Protein AF-A0A164YQC4-F1 (afdb_monomer_lite)

Sequence (109 aa):
MSLSGVLRKLPSFNAIHCNINFLGRIARQQPYSMYQPFVKEPTYSIEKLDQLIESGEAKKREFVPVKAARSDHNVSVFHDELTSKFINMVMEKGHKEVATKLVETVKYH

InterPro domains:
  IPR023798 Small ribosomal subunit protein uS7 domain [PF00177] (56-105)
  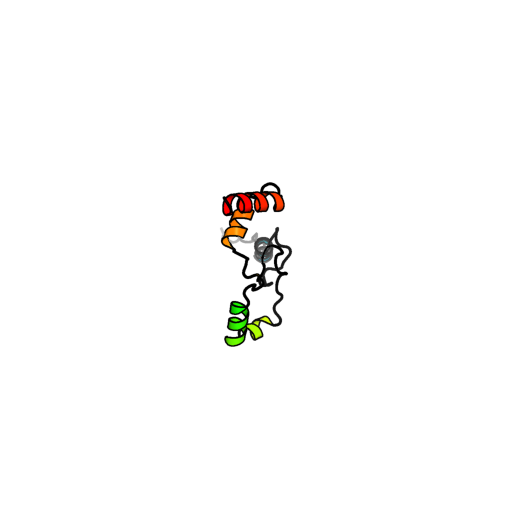IPR036823 Small ribosomal subunit protein uS7 domain superfamily [G3DSA:1.10.455.10] (58-108)
  IPR036823 Small ribosomal subunit protein uS7 domain superfamily [SSF47973] (56-104)

Organism: NCBI:txid35525

Foldseek 3Di:
DDPPPDPDPDDPPVVVVPPDVVVVVVVLDPPPDPDHPQAAEDDAEPVVVVVCVVVVVVVVCVPGHHDDDDPLDHHDPPDDPVLSVQLVVQDDPNPSVVSNVVSVVVVVD

Structure (mmCIF, N/CA/C/O backbone):
data_AF-A0A164YQC4-F1
#
_entry.id   AF-A0A164YQC4-F1
#
loop_
_atom_site.group_PDB
_atom_site.id
_atom_site.type_symbol
_atom_site.label_atom_id
_atom_site.label_alt_id
_atom_site.label_comp_id
_atom_site.label_asym_id
_atom_site.label_entity_id
_atom_site.label_seq_id
_atom_site.pdbx_PDB_ins_code
_atom_site.Cartn_x
_atom_site.Cartn_y
_atom_site.Cartn_z
_atom_site.occupancy
_atom_site.B_iso_or_equiv
_atom_site.auth_seq_id
_atom_site.auth_comp_id
_atom_site.auth_asym_id
_atom_site.auth_atom_id
_atom_site.pdbx_PDB_model_num
ATOM 1 N N . MET A 1 1 ? 30.438 -18.118 70.646 1.00 39.78 1 MET A N 1
ATOM 2 C CA . MET A 1 1 ? 30.608 -17.237 69.468 1.00 39.78 1 MET A CA 1
ATOM 3 C C . MET A 1 1 ? 29.299 -17.272 68.686 1.00 39.78 1 MET A C 1
ATOM 5 O O . MET A 1 1 ? 28.950 -18.329 68.184 1.00 39.78 1 MET A O 1
ATOM 9 N N . SER A 1 2 ? 28.513 -16.189 68.715 1.00 36.47 2 SER A N 1
ATOM 10 C CA . SER A 1 2 ? 27.141 -16.137 68.171 1.00 36.47 2 SER A CA 1
ATOM 11 C C . SER A 1 2 ? 27.131 -15.531 66.764 1.00 36.47 2 SER A C 1
ATOM 13 O O . SER A 1 2 ? 27.649 -14.435 66.561 1.00 36.47 2 SER A O 1
ATOM 15 N N . LEU A 1 3 ? 26.510 -16.238 65.816 1.00 45.03 3 LEU A N 1
ATOM 16 C CA . LEU A 1 3 ? 26.344 -15.919 64.385 1.00 45.03 3 LEU A CA 1
ATOM 17 C C . LEU A 1 3 ? 25.407 -14.721 64.098 1.00 45.03 3 LEU A C 1
ATOM 19 O O . LEU A 1 3 ? 24.813 -14.621 63.030 1.00 45.03 3 LEU A O 1
ATOM 23 N N . SER A 1 4 ? 25.260 -13.777 65.024 1.00 45.72 4 SER A N 1
ATOM 24 C CA . SER A 1 4 ? 24.293 -12.671 64.929 1.00 45.72 4 SER A CA 1
ATOM 25 C C . SER A 1 4 ? 24.814 -11.424 64.189 1.00 45.72 4 SER A C 1
ATOM 27 O O . SER A 1 4 ? 24.209 -10.357 64.273 1.00 45.72 4 SER A O 1
ATOM 29 N N . GLY A 1 5 ? 25.949 -11.526 63.486 1.00 49.81 5 GLY A N 1
ATOM 30 C CA . GLY A 1 5 ? 26.720 -10.365 63.022 1.00 49.81 5 GLY A CA 1
ATOM 31 C C . GLY A 1 5 ? 26.619 -9.963 61.545 1.00 49.81 5 GLY A C 1
ATOM 32 O O . GLY A 1 5 ? 27.107 -8.890 61.213 1.00 49.81 5 GLY A O 1
ATOM 33 N N . VAL A 1 6 ? 26.033 -10.761 60.642 1.00 51.03 6 VAL A N 1
ATOM 34 C CA . VAL A 1 6 ? 26.304 -10.575 59.190 1.00 51.03 6 VAL A CA 1
ATOM 35 C C . VAL A 1 6 ? 25.087 -10.174 58.338 1.00 51.03 6 VAL A C 1
ATOM 37 O O . VAL A 1 6 ? 25.248 -9.708 57.216 1.00 51.03 6 VAL A O 1
ATOM 40 N N . LEU A 1 7 ? 23.859 -10.220 58.861 1.00 44.25 7 LEU A N 1
ATOM 41 C CA . LEU A 1 7 ? 22.644 -9.967 58.063 1.00 44.25 7 LEU A CA 1
ATOM 42 C C . LEU A 1 7 ? 21.978 -8.607 58.338 1.00 44.25 7 LEU A C 1
ATOM 44 O O . LEU A 1 7 ? 20.773 -8.528 58.550 1.00 44.25 7 LEU A O 1
ATOM 48 N N . ARG A 1 8 ? 22.746 -7.509 58.331 1.00 46.06 8 ARG A N 1
ATOM 49 C CA . ARG A 1 8 ? 22.187 -6.135 58.370 1.00 46.06 8 ARG A CA 1
ATOM 50 C C . ARG A 1 8 ? 22.828 -5.172 57.365 1.00 46.06 8 ARG A C 1
ATOM 52 O O . ARG A 1 8 ? 23.095 -4.022 57.691 1.00 46.06 8 ARG A O 1
ATOM 59 N N . LYS A 1 9 ? 23.057 -5.626 56.129 1.00 49.09 9 LYS A N 1
ATOM 60 C CA . LYS A 1 9 ? 23.320 -4.743 54.973 1.00 49.09 9 LYS A CA 1
ATOM 61 C C . LYS A 1 9 ? 22.725 -5.297 53.676 1.00 49.09 9 LYS A C 1
ATOM 63 O O . LYS A 1 9 ? 23.417 -5.424 52.674 1.00 49.09 9 LYS A O 1
ATOM 68 N N . LEU A 1 10 ? 21.436 -5.619 53.681 1.00 41.00 10 LEU A N 1
ATOM 69 C CA . LEU A 1 10 ? 20.688 -5.691 52.428 1.00 41.00 10 LEU A CA 1
ATOM 70 C C . LEU A 1 10 ? 19.854 -4.413 52.338 1.00 41.00 10 LEU A C 1
ATOM 72 O O . LEU A 1 10 ? 19.006 -4.208 53.212 1.00 41.00 10 LEU A O 1
ATOM 76 N N . PRO A 1 11 ? 20.105 -3.517 51.361 1.00 48.06 11 PRO A N 1
ATOM 77 C CA . PRO A 1 11 ? 19.146 -2.468 51.074 1.00 48.06 11 PRO A CA 1
ATOM 78 C C . PRO A 1 11 ? 17.823 -3.158 50.745 1.00 48.06 11 PRO A C 1
ATOM 80 O O . PRO A 1 11 ? 17.780 -4.150 50.016 1.00 48.06 11 PRO A O 1
ATOM 83 N N . SER A 1 12 ? 16.765 -2.672 51.380 1.00 46.78 12 SER A N 1
ATOM 84 C CA . SER A 1 12 ? 15.400 -3.135 51.206 1.00 46.78 12 SER A CA 1
ATOM 85 C C . SER A 1 12 ? 15.088 -3.355 49.724 1.00 46.78 12 SER A C 1
ATOM 87 O O . SER A 1 12 ? 15.330 -2.497 48.875 1.00 46.78 12 SER A O 1
ATOM 89 N N . PHE A 1 13 ? 14.493 -4.509 49.429 1.00 43.12 13 PHE A N 1
ATOM 90 C CA . PHE A 1 13 ? 13.992 -4.942 48.120 1.00 43.12 13 PHE A CA 1
ATOM 91 C C . PHE A 1 13 ? 12.983 -3.971 47.451 1.00 43.12 13 PHE A C 1
ATOM 93 O O . PHE A 1 13 ? 12.442 -4.279 46.394 1.00 43.12 13 PHE A O 1
ATOM 100 N N . ASN A 1 14 ? 12.759 -2.775 48.005 1.00 48.19 14 ASN A N 1
ATOM 101 C CA . ASN A 1 14 ? 11.889 -1.733 47.460 1.00 48.19 14 ASN A CA 1
ATOM 102 C C . ASN A 1 14 ? 12.554 -0.857 46.385 1.00 48.19 14 ASN A C 1
ATOM 104 O O . ASN A 1 14 ? 11.851 -0.119 45.705 1.00 48.19 14 ASN A O 1
ATOM 108 N N . ALA A 1 15 ? 13.873 -0.943 46.176 1.00 41.47 15 ALA A N 1
ATOM 109 C CA . ALA A 1 15 ? 14.543 -0.216 45.087 1.00 41.47 15 ALA A CA 1
ATOM 110 C C . ALA A 1 15 ? 14.520 -0.961 43.735 1.00 41.47 15 ALA A C 1
ATOM 112 O O . ALA A 1 15 ? 14.815 -0.371 42.698 1.00 41.47 15 ALA A O 1
ATOM 113 N N . ILE A 1 16 ? 14.144 -2.246 43.715 1.00 45.50 16 ILE A N 1
ATOM 114 C CA . ILE A 1 16 ? 14.100 -3.054 42.481 1.00 45.50 16 ILE A CA 1
ATOM 115 C C . ILE A 1 16 ? 12.742 -2.918 41.763 1.00 45.50 16 ILE A C 1
ATOM 117 O O . ILE A 1 16 ? 12.615 -3.243 40.583 1.00 45.50 16 ILE A O 1
ATOM 121 N N . HIS A 1 17 ? 11.736 -2.313 42.403 1.00 39.25 17 HIS A N 1
ATOM 122 C CA . HIS A 1 17 ? 10.425 -2.084 41.783 1.00 39.25 17 HIS A CA 1
ATOM 123 C C . HIS A 1 17 ? 10.378 -0.912 40.786 1.00 39.25 17 HIS A C 1
ATOM 125 O O . HIS A 1 17 ? 9.330 -0.634 40.203 1.00 39.25 17 HIS A O 1
ATOM 131 N N . CYS A 1 18 ? 11.515 -0.259 40.538 1.00 44.00 18 CYS A N 1
ATOM 132 C CA . CYS A 1 18 ? 11.627 0.876 39.626 1.00 44.00 18 CYS A CA 1
ATOM 133 C C . CYS A 1 18 ? 12.379 0.535 38.330 1.00 44.00 18 CYS A C 1
ATOM 135 O O . CYS A 1 18 ? 13.011 1.423 37.776 1.00 44.00 18 CYS A O 1
ATOM 137 N N . ASN A 1 19 ? 12.410 -0.715 37.842 1.00 47.47 19 ASN A N 1
ATOM 138 C 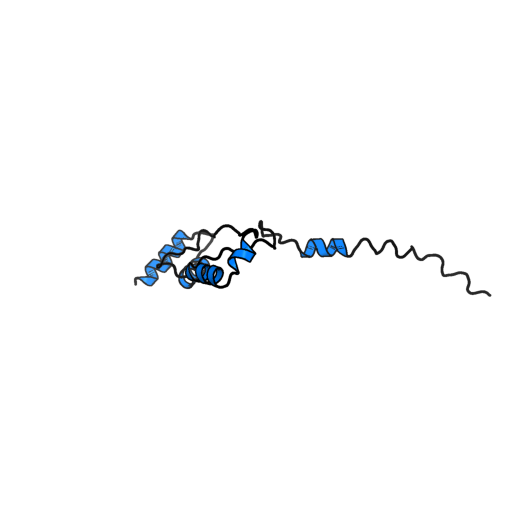CA . ASN A 1 19 ? 13.196 -0.986 36.623 1.00 47.47 19 ASN A CA 1
ATOM 139 C C . ASN A 1 19 ? 12.742 -2.153 35.732 1.00 47.47 19 ASN A C 1
ATOM 141 O O . ASN A 1 19 ? 13.555 -2.789 35.073 1.00 47.47 19 ASN A O 1
ATOM 145 N N . ILE A 1 20 ? 11.441 -2.442 35.679 1.00 47.84 20 ILE A N 1
ATOM 146 C CA . ILE A 1 20 ? 10.907 -3.415 34.701 1.00 47.84 20 ILE A CA 1
ATOM 147 C C . ILE A 1 20 ? 9.928 -2.732 33.730 1.00 47.84 20 ILE A C 1
ATOM 149 O O . ILE A 1 20 ? 9.904 -3.034 32.538 1.00 47.84 20 ILE A O 1
ATOM 153 N N . ASN A 1 21 ? 9.218 -1.693 34.183 1.00 48.94 21 ASN A N 1
ATOM 154 C CA . ASN A 1 21 ? 8.268 -0.947 33.348 1.00 48.94 21 ASN A CA 1
ATOM 155 C C . ASN A 1 21 ? 8.922 0.100 32.419 1.00 48.94 21 ASN A C 1
ATOM 157 O O . ASN A 1 21 ? 8.277 0.566 31.480 1.00 48.94 21 ASN A O 1
ATOM 161 N N . PHE A 1 22 ? 10.186 0.479 32.652 1.00 47.31 22 PHE A N 1
ATOM 162 C CA . PHE A 1 22 ? 10.896 1.468 31.825 1.00 47.31 22 PHE A CA 1
ATOM 163 C C . PHE A 1 22 ? 11.506 0.839 30.562 1.00 47.31 22 PHE A C 1
ATOM 165 O O . PHE A 1 22 ? 11.330 1.364 29.464 1.00 47.31 22 PHE A O 1
ATOM 172 N N . LEU A 1 23 ? 12.118 -0.344 30.679 1.00 48.81 23 LEU A N 1
ATOM 173 C CA . LEU A 1 23 ? 12.667 -1.085 29.533 1.00 48.81 23 LEU A CA 1
ATOM 174 C C . LEU A 1 23 ? 11.562 -1.597 28.589 1.00 48.81 23 LEU A C 1
ATOM 176 O O . LEU A 1 23 ? 11.712 -1.548 27.369 1.00 48.81 23 LEU A O 1
ATOM 180 N N . GLY A 1 24 ? 10.396 -1.973 29.130 1.00 52.28 24 GLY A N 1
ATOM 181 C CA . GLY A 1 24 ? 9.222 -2.343 28.330 1.00 52.28 24 GLY A CA 1
ATOM 182 C C . GLY A 1 24 ? 8.598 -1.188 27.529 1.00 52.28 24 GLY A C 1
ATOM 183 O O . GLY A 1 24 ? 7.871 -1.441 26.568 1.00 52.28 24 GLY A O 1
ATOM 184 N N . ARG A 1 25 ? 8.884 0.078 27.882 1.00 47.91 25 ARG A N 1
ATOM 185 C CA . ARG A 1 25 ? 8.439 1.265 27.123 1.00 47.91 25 ARG A CA 1
ATOM 186 C C . ARG A 1 25 ? 9.281 1.521 25.876 1.00 47.91 25 ARG A C 1
ATOM 188 O O . ARG A 1 25 ? 8.734 2.032 24.906 1.00 47.91 25 ARG A O 1
ATOM 195 N N . ILE A 1 26 ? 10.563 1.154 25.884 1.00 50.28 26 ILE A N 1
ATOM 196 C CA . ILE A 1 26 ? 11.473 1.334 24.740 1.00 50.28 26 ILE A CA 1
ATOM 197 C C . ILE A 1 26 ? 11.154 0.306 23.643 1.00 50.28 26 ILE A C 1
ATOM 199 O O . ILE A 1 26 ? 11.091 0.654 22.469 1.00 50.28 26 ILE A O 1
ATOM 203 N N . ALA A 1 27 ? 10.820 -0.932 24.024 1.00 52.88 27 ALA A N 1
ATOM 204 C CA . ALA A 1 27 ? 10.478 -2.009 23.089 1.00 52.88 27 ALA A CA 1
ATOM 205 C C . ALA A 1 27 ? 9.157 -1.805 22.311 1.00 52.88 27 ALA A C 1
ATOM 207 O O . ALA A 1 27 ? 8.909 -2.503 21.333 1.00 52.88 27 ALA A O 1
ATOM 208 N N . ARG A 1 28 ? 8.295 -0.865 22.729 1.00 54.06 28 ARG A N 1
ATOM 209 C CA . ARG A 1 28 ? 7.023 -0.544 22.045 1.00 54.06 28 ARG A CA 1
ATOM 210 C C . ARG A 1 28 ? 7.100 0.681 21.138 1.00 54.06 28 ARG A C 1
ATOM 212 O O . ARG A 1 28 ? 6.077 1.084 20.587 1.00 54.06 28 ARG A O 1
ATOM 219 N N . GLN A 1 29 ? 8.263 1.312 21.013 1.00 61.69 29 GLN A N 1
ATOM 220 C CA . GLN A 1 29 ? 8.401 2.460 20.128 1.00 61.69 29 GLN A CA 1
ATOM 221 C C . GLN A 1 29 ? 8.638 1.956 18.709 1.00 61.69 29 GLN A C 1
ATOM 223 O O . GLN A 1 29 ? 9.534 1.151 18.483 1.00 61.69 29 GLN A O 1
ATOM 228 N N . GLN A 1 30 ? 7.812 2.394 17.759 1.00 66.19 30 GLN A N 1
ATOM 229 C CA . GLN A 1 30 ? 8.086 2.219 16.337 1.00 66.19 30 GLN A CA 1
ATOM 230 C C . GLN A 1 30 ? 8.892 3.437 15.876 1.00 66.19 30 GLN A C 1
ATOM 232 O O . GLN A 1 30 ? 8.280 4.449 15.542 1.00 66.19 30 GLN A O 1
ATOM 237 N N . PRO A 1 31 ? 10.239 3.393 15.879 1.00 70.44 31 PRO A N 1
ATOM 238 C CA . PRO A 1 31 ? 11.056 4.590 15.663 1.00 70.44 31 PRO A CA 1
ATOM 239 C C . PRO A 1 31 ? 10.849 5.219 14.278 1.00 70.44 31 PRO A C 1
ATOM 241 O O . PRO A 1 31 ? 11.128 6.397 14.094 1.00 70.44 31 PRO A O 1
ATOM 244 N N . TYR A 1 32 ? 10.342 4.443 13.317 1.00 84.06 32 TYR A N 1
ATOM 245 C CA . TYR A 1 32 ? 10.175 4.857 11.924 1.00 84.06 32 TYR A CA 1
ATOM 246 C C . TYR A 1 32 ? 8.713 5.055 11.499 1.00 84.06 32 TYR A C 1
ATOM 248 O O . TYR A 1 32 ? 8.466 5.443 10.360 1.00 84.06 32 TYR A O 1
ATOM 256 N N . SER A 1 33 ? 7.734 4.782 12.373 1.00 85.12 33 SER A N 1
ATOM 257 C CA . SER A 1 33 ? 6.310 4.948 12.051 1.00 85.12 33 SER A CA 1
ATOM 258 C C . SER A 1 33 ? 5.735 6.153 12.781 1.00 85.12 33 SER A C 1
ATOM 260 O O . SER A 1 33 ? 5.726 6.197 14.008 1.00 85.12 33 SER A O 1
ATOM 262 N N . MET A 1 34 ? 5.174 7.095 12.021 1.00 89.31 34 MET A N 1
ATOM 263 C CA . MET A 1 34 ? 4.404 8.219 12.568 1.00 89.31 34 MET A CA 1
ATOM 264 C C . MET A 1 34 ? 3.067 7.761 13.178 1.00 89.31 34 MET A C 1
ATOM 266 O O . MET A 1 34 ? 2.548 8.374 14.109 1.00 89.31 34 MET A O 1
ATOM 270 N N . TYR A 1 35 ? 2.489 6.677 12.655 1.00 90.88 35 TYR A N 1
ATOM 271 C CA . TYR A 1 35 ? 1.209 6.152 13.126 1.00 90.88 35 TYR A CA 1
ATOM 272 C C . TYR A 1 35 ? 1.376 5.281 14.370 1.00 90.88 35 TYR A C 1
ATOM 274 O O . TYR A 1 35 ? 2.315 4.487 14.470 1.00 90.88 35 TYR A O 1
ATOM 282 N N . GLN A 1 36 ? 0.412 5.389 15.287 1.00 89.25 36 GLN A N 1
ATOM 283 C CA . GLN A 1 36 ? 0.376 4.599 16.516 1.00 89.25 36 GLN A CA 1
ATOM 284 C C . GLN A 1 36 ? 0.019 3.126 16.220 1.00 89.25 36 GLN A C 1
ATOM 286 O O . GLN A 1 36 ? -0.714 2.859 15.266 1.00 89.25 36 GLN A O 1
ATOM 291 N N . PRO A 1 37 ? 0.465 2.152 17.040 1.00 86.44 37 PRO A N 1
ATOM 292 C CA . PRO A 1 37 ? 0.307 0.723 16.733 1.00 86.44 37 PRO A CA 1
ATOM 293 C C . PRO A 1 37 ? -1.138 0.217 16.622 1.00 86.44 37 PRO A C 1
ATOM 295 O O . PRO A 1 37 ? -1.379 -0.819 16.009 1.00 86.44 37 PRO A O 1
ATOM 298 N N . PHE A 1 38 ? -2.104 0.911 17.231 1.00 89.00 38 PHE A N 1
ATOM 299 C CA . PHE A 1 38 ? -3.518 0.528 17.173 1.00 89.00 38 PHE A CA 1
ATOM 300 C C . PHE A 1 38 ? -4.248 1.063 15.931 1.00 89.00 38 PHE A C 1
ATOM 302 O O . PHE A 1 38 ? -5.374 0.637 15.672 1.00 89.00 38 PHE A O 1
ATOM 309 N N . VAL A 1 39 ? -3.627 1.973 15.168 1.00 93.06 39 VAL A N 1
ATOM 310 C CA . VAL A 1 39 ? -4.197 2.515 13.928 1.00 93.06 39 VAL A CA 1
ATOM 311 C C . VAL A 1 39 ? -4.168 1.425 12.858 1.00 93.06 39 VAL A C 1
ATOM 313 O O . VAL A 1 39 ? -3.121 0.831 12.592 1.00 93.06 39 VAL A O 1
ATOM 316 N N . LYS A 1 40 ? -5.320 1.146 12.249 1.00 92.38 40 LYS A N 1
ATOM 317 C CA . LYS A 1 40 ? -5.470 0.069 11.263 1.00 92.38 40 LYS A CA 1
ATOM 318 C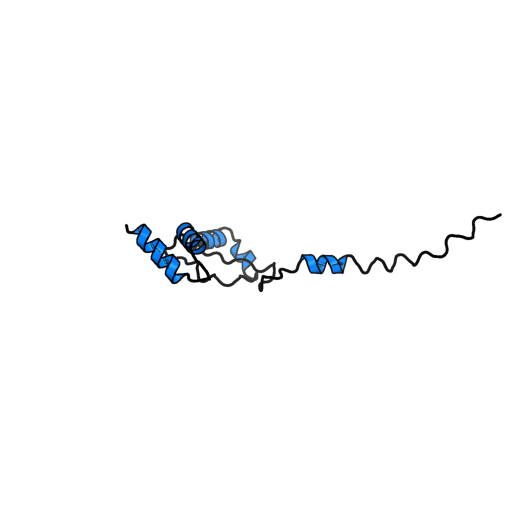 C . LYS A 1 40 ? -5.069 0.520 9.862 1.00 92.38 40 LYS A C 1
ATOM 320 O O . LYS A 1 40 ? -5.184 1.693 9.521 1.00 92.38 40 LYS A O 1
ATOM 325 N N . GLU A 1 41 ? -4.604 -0.423 9.051 1.00 92.56 41 GLU A N 1
ATOM 326 C CA . GLU A 1 41 ? -4.373 -0.187 7.624 1.00 92.56 41 GLU A CA 1
ATOM 327 C C . GLU A 1 41 ? -5.711 -0.011 6.884 1.00 92.56 41 GLU A C 1
ATOM 329 O O . GLU A 1 41 ? -6.700 -0.661 7.247 1.00 92.56 41 GLU A O 1
ATOM 334 N N . PRO A 1 42 ? -5.762 0.841 5.849 1.00 93.00 42 PRO A N 1
ATOM 335 C CA . PRO A 1 42 ? -6.938 0.980 5.004 1.00 93.00 42 PRO A CA 1
ATOM 336 C C . PRO A 1 42 ? -7.170 -0.285 4.166 1.00 93.00 42 PRO A C 1
ATOM 338 O O . PRO A 1 42 ? -6.237 -0.981 3.767 1.00 93.00 42 PRO A O 1
ATOM 341 N N . THR A 1 43 ? -8.440 -0.578 3.884 1.00 92.19 43 THR A N 1
ATOM 342 C CA . THR A 1 43 ? -8.845 -1.647 2.959 1.00 92.19 43 THR A CA 1
ATOM 343 C C . THR A 1 43 ? -9.138 -1.023 1.599 1.00 92.19 43 THR A C 1
ATOM 345 O O . THR A 1 43 ? -10.008 -0.166 1.502 1.00 92.19 43 THR A O 1
ATOM 348 N N . TYR A 1 44 ? -8.392 -1.425 0.566 1.00 90.62 44 TYR A N 1
ATOM 349 C CA . TYR A 1 44 ? -8.455 -0.799 -0.763 1.00 90.62 44 TYR A CA 1
ATOM 350 C C . TYR A 1 44 ? -9.492 -1.433 -1.700 1.00 90.62 44 TYR A C 1
ATOM 352 O O . TYR A 1 44 ? -10.070 -0.748 -2.535 1.00 90.62 44 TYR A O 1
ATOM 360 N N . SER A 1 45 ? -9.723 -2.742 -1.585 1.00 90.69 45 SER A N 1
ATOM 361 C CA . SER A 1 45 ? -10.657 -3.467 -2.456 1.00 90.69 45 SER A CA 1
ATOM 362 C C . SER A 1 45 ? -12.103 -3.208 -2.033 1.00 90.69 45 SER A C 1
ATOM 364 O O . SER A 1 45 ? -12.434 -3.375 -0.858 1.00 90.69 45 SER A O 1
ATOM 366 N N . ILE A 1 46 ? -12.951 -2.849 -3.002 1.00 91.94 46 ILE A N 1
ATOM 367 C CA . ILE A 1 46 ? -14.392 -2.629 -2.796 1.00 91.94 46 ILE A CA 1
ATOM 368 C C . ILE A 1 46 ? -15.056 -3.922 -2.320 1.00 91.94 46 ILE A C 1
ATOM 370 O O . ILE A 1 46 ? -15.733 -3.918 -1.301 1.00 91.94 46 ILE A O 1
ATOM 374 N N . GLU A 1 47 ? -14.752 -5.049 -2.964 1.00 92.62 47 GLU A N 1
ATOM 375 C CA . GLU A 1 47 ? -15.299 -6.363 -2.602 1.00 92.62 47 GLU A CA 1
ATOM 376 C C . GLU A 1 47 ? -15.008 -6.724 -1.139 1.00 92.62 47 GLU A C 1
ATOM 378 O O . GLU A 1 47 ? -15.862 -7.242 -0.423 1.00 92.62 47 GLU A O 1
ATOM 383 N N . LYS A 1 48 ? -13.797 -6.409 -0.660 1.00 91.75 48 LYS A N 1
ATOM 384 C CA . LYS A 1 48 ? -13.430 -6.633 0.744 1.00 91.75 48 LYS A CA 1
ATOM 385 C C . LYS A 1 48 ? -14.201 -5.712 1.687 1.00 91.75 48 LYS A C 1
ATOM 387 O O . LYS A 1 48 ? -14.487 -6.117 2.809 1.00 91.75 48 LYS A O 1
ATOM 392 N N . LEU A 1 49 ? -14.519 -4.484 1.276 1.00 92.12 49 LEU A N 1
ATOM 393 C CA . LEU A 1 49 ? -15.355 -3.583 2.072 1.00 92.12 49 LEU A CA 1
ATOM 394 C C . LEU A 1 49 ? -16.789 -4.112 2.175 1.00 92.12 49 LEU A C 1
ATOM 396 O O . LEU A 1 49 ? -17.334 -4.127 3.277 1.00 92.12 49 LEU A O 1
ATOM 400 N N . ASP A 1 50 ? -17.348 -4.628 1.083 1.00 94.50 50 ASP A N 1
ATOM 401 C CA . ASP A 1 50 ? -18.687 -5.226 1.075 1.00 94.50 50 ASP A CA 1
ATOM 402 C C . ASP A 1 50 ? -18.745 -6.457 1.995 1.00 94.50 50 ASP A C 1
ATOM 404 O O . ASP A 1 50 ? -19.598 -6.536 2.879 1.00 94.50 50 ASP A O 1
ATOM 408 N N . GLN A 1 51 ? -17.747 -7.343 1.921 1.00 94.75 51 GLN A N 1
ATOM 409 C CA . GLN A 1 51 ? -17.610 -8.489 2.836 1.00 94.75 51 GLN A CA 1
ATOM 410 C C . GLN A 1 51 ? -17.505 -8.066 4.312 1.00 94.75 51 GLN A C 1
ATOM 412 O O . GLN A 1 51 ? -18.011 -8.743 5.214 1.00 94.75 51 GLN A O 1
ATOM 417 N N . LEU A 1 52 ? -16.846 -6.940 4.599 1.00 91.44 52 LEU A N 1
ATOM 418 C CA . LEU A 1 52 ? -16.746 -6.395 5.958 1.00 91.44 52 LEU A CA 1
ATOM 419 C C . LEU A 1 52 ? -18.077 -5.824 6.461 1.00 91.44 52 LEU A C 1
ATOM 421 O O . LEU A 1 52 ? -18.344 -5.863 7.667 1.00 91.44 52 LEU A O 1
ATOM 425 N N . ILE A 1 53 ? -18.902 -5.296 5.559 1.00 92.94 53 ILE A N 1
ATOM 426 C CA . ILE A 1 53 ? -20.250 -4.821 5.874 1.00 92.94 53 ILE A CA 1
ATOM 427 C C . ILE A 1 53 ? -21.164 -6.020 6.147 1.00 92.94 53 ILE A C 1
ATOM 429 O O . ILE A 1 53 ? -21.814 -6.054 7.194 1.00 92.94 53 ILE A O 1
ATOM 433 N N . GLU A 1 54 ? -21.151 -7.026 5.271 1.00 94.38 54 GLU A N 1
ATOM 434 C CA . GLU A 1 54 ? -21.962 -8.245 5.388 1.00 94.38 54 GLU A CA 1
ATOM 435 C C . GLU A 1 54 ? -21.632 -9.051 6.650 1.00 94.38 54 GLU A C 1
ATOM 437 O O . GLU A 1 54 ? -22.529 -9.480 7.375 1.00 94.38 54 GLU A O 1
ATOM 442 N N . SER A 1 55 ? -20.345 -9.201 6.973 1.00 93.31 55 SER A N 1
ATOM 443 C CA . SER A 1 55 ? -19.896 -9.883 8.197 1.00 93.31 55 SER A CA 1
ATOM 444 C C . SER A 1 55 ? -20.212 -9.115 9.490 1.00 93.31 55 SER A C 1
ATOM 446 O O . SER A 1 55 ? -20.042 -9.647 10.590 1.00 93.31 55 SER A O 1
ATOM 448 N N . GLY A 1 56 ? -20.643 -7.850 9.397 1.00 90.56 56 GLY A N 1
ATOM 449 C CA . GLY A 1 56 ? -20.871 -6.975 10.548 1.00 90.56 56 GLY A CA 1
ATOM 450 C C . GLY A 1 56 ? -19.586 -6.505 11.243 1.00 90.56 56 GLY A C 1
ATOM 451 O O . GLY A 1 56 ? -19.656 -5.834 12.277 1.00 90.56 56 GLY A O 1
ATOM 452 N N . GLU A 1 57 ? -18.405 -6.812 10.694 1.00 87.62 57 GLU A N 1
ATOM 453 C CA . GLU A 1 57 ? -17.120 -6.332 11.210 1.00 87.62 57 GLU A CA 1
ATOM 454 C C . GLU A 1 57 ? -16.937 -4.824 11.031 1.00 87.62 57 GLU A C 1
ATOM 456 O O . GLU A 1 57 ? -16.245 -4.197 11.837 1.00 87.62 57 GLU A O 1
ATOM 461 N N . ALA A 1 58 ? -17.593 -4.229 10.031 1.00 86.94 58 ALA A N 1
ATOM 462 C CA . ALA A 1 58 ? -17.581 -2.787 9.799 1.00 86.94 58 ALA A CA 1
ATOM 463 C C . ALA A 1 58 ? -18.002 -1.996 11.052 1.00 86.94 58 ALA A C 1
ATOM 465 O O . ALA A 1 58 ? -17.316 -1.052 11.444 1.00 86.94 58 ALA A O 1
ATOM 466 N N . LYS A 1 59 ? -19.042 -2.453 11.767 1.00 87.75 59 LYS A N 1
ATOM 467 C CA . LYS A 1 59 ? -19.524 -1.820 13.011 1.00 87.75 59 LYS A CA 1
ATOM 468 C C . LYS A 1 59 ? -18.484 -1.847 14.134 1.00 87.75 59 LYS A C 1
ATOM 470 O O . LYS A 1 59 ? -18.430 -0.947 14.961 1.00 87.75 59 LYS A O 1
ATOM 475 N N . LYS A 1 60 ? -17.614 -2.863 14.159 1.00 87.25 60 LYS A N 1
ATOM 476 C CA . LYS A 1 60 ? -16.527 -2.963 15.150 1.00 87.25 60 LYS A CA 1
ATOM 477 C C . LYS A 1 60 ? -15.387 -1.982 14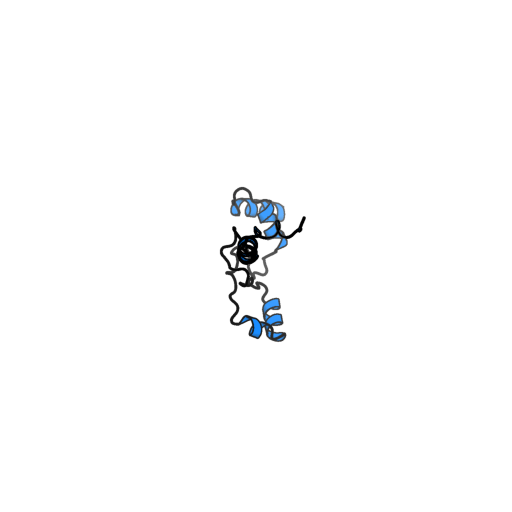.862 1.00 87.25 60 LYS A C 1
ATOM 479 O O . LYS A 1 60 ? -14.596 -1.699 15.758 1.00 87.25 60 LYS A O 1
ATOM 484 N N . ARG A 1 61 ? -15.267 -1.499 13.619 1.00 84.69 61 ARG A N 1
ATOM 485 C CA . ARG A 1 61 ? -14.187 -0.607 13.168 1.00 84.69 61 ARG A CA 1
ATOM 486 C C . ARG A 1 61 ? -14.595 0.862 13.079 1.00 84.69 61 ARG A C 1
ATOM 488 O O . ARG A 1 61 ? -13.726 1.684 12.827 1.00 84.69 61 ARG A O 1
ATOM 495 N N . GLU A 1 62 ? -15.857 1.194 13.339 1.00 86.94 62 GLU A N 1
ATOM 496 C CA . GLU A 1 62 ? -16.412 2.547 13.187 1.00 86.94 62 GLU A CA 1
ATOM 497 C C . GLU A 1 62 ? -15.619 3.625 13.946 1.00 86.94 62 GLU A C 1
ATOM 499 O O . GLU A 1 62 ? -15.333 4.687 13.401 1.00 86.94 62 GLU A O 1
ATOM 504 N N . PHE A 1 63 ? -15.184 3.325 15.173 1.00 89.31 63 PHE A N 1
ATOM 505 C CA . PHE A 1 63 ? -14.424 4.259 16.017 1.00 89.31 63 PHE A CA 1
ATOM 506 C C . PHE A 1 63 ? -12.915 3.986 16.040 1.00 89.31 63 PHE A C 1
ATOM 508 O O . PHE A 1 63 ? -12.178 4.607 16.808 1.00 89.31 63 PHE A O 1
ATOM 515 N N . VAL A 1 64 ? -12.434 3.033 15.235 1.00 91.81 64 VAL A N 1
ATOM 516 C CA . VAL A 1 64 ? -11.010 2.696 15.179 1.00 91.81 64 VAL A CA 1
ATOM 517 C C . VAL A 1 64 ? -10.342 3.575 14.122 1.00 91.81 64 VAL A C 1
ATOM 519 O O . VAL A 1 64 ? -10.763 3.548 12.967 1.00 91.81 64 VAL A O 1
ATOM 522 N N . PRO A 1 65 ? -9.282 4.332 14.458 1.00 93.12 65 PRO A N 1
ATOM 523 C CA . PRO A 1 65 ? -8.605 5.164 13.477 1.00 93.12 65 PRO A CA 1
ATOM 524 C C . PRO A 1 65 ? -7.931 4.306 12.403 1.00 93.12 65 PRO A C 1
ATOM 526 O O . PRO A 1 65 ? -7.311 3.275 12.692 1.00 93.12 65 PRO A O 1
ATOM 529 N N . VAL A 1 66 ? -8.020 4.776 11.162 1.00 93.31 66 VAL A N 1
ATOM 530 C CA . VAL A 1 66 ? -7.459 4.129 9.974 1.00 93.31 66 VAL A CA 1
ATOM 531 C C . VAL A 1 66 ? -6.384 5.036 9.378 1.00 93.31 66 VAL A C 1
ATOM 533 O O . VAL A 1 66 ? -6.528 6.259 9.376 1.00 93.31 66 VAL A O 1
ATOM 536 N N . LYS A 1 67 ? -5.279 4.453 8.905 1.00 93.88 67 LYS A N 1
ATOM 537 C CA . LYS A 1 67 ? -4.212 5.200 8.227 1.00 93.88 67 LYS A CA 1
ATOM 538 C C . LYS A 1 67 ? -4.716 5.756 6.896 1.00 93.88 67 LYS A C 1
ATOM 540 O O . LYS A 1 67 ? -5.610 5.189 6.271 1.00 93.88 67 LYS A O 1
ATOM 545 N N . ALA A 1 68 ? -4.097 6.841 6.437 1.00 93.00 68 ALA A N 1
ATOM 546 C CA . ALA A 1 68 ? -4.362 7.357 5.101 1.00 93.00 68 ALA A CA 1
ATOM 547 C C . ALA A 1 68 ? -4.013 6.311 4.027 1.00 93.00 68 ALA A C 1
ATOM 549 O O . ALA A 1 68 ? -3.027 5.580 4.157 1.00 93.00 68 ALA A O 1
ATOM 550 N N . ALA A 1 69 ? -4.815 6.268 2.962 1.00 93.50 69 ALA A N 1
ATOM 551 C CA . ALA A 1 69 ? -4.527 5.460 1.784 1.00 93.50 69 ALA A CA 1
ATOM 552 C C . ALA A 1 69 ? -3.180 5.871 1.177 1.00 93.50 69 ALA A C 1
ATOM 554 O O . ALA A 1 69 ? -2.869 7.061 1.069 1.00 93.50 69 ALA A O 1
ATOM 555 N N . ARG A 1 70 ? -2.371 4.884 0.784 1.00 92.38 70 ARG A N 1
ATOM 556 C CA . ARG A 1 70 ? -1.114 5.164 0.087 1.00 92.38 70 ARG A CA 1
ATOM 557 C C . ARG A 1 70 ? -1.395 5.668 -1.327 1.00 92.38 70 ARG A C 1
ATOM 559 O O . ARG A 1 70 ? -2.345 5.233 -1.966 1.00 92.38 70 ARG A O 1
ATOM 566 N N . SER A 1 71 ? -0.531 6.543 -1.831 1.00 91.75 71 SER A N 1
ATOM 567 C CA . SER A 1 71 ? -0.670 7.141 -3.165 1.00 91.75 71 SER A CA 1
ATOM 568 C C . SER A 1 71 ? -0.413 6.167 -4.318 1.00 91.75 71 SER A C 1
ATOM 570 O O . SER A 1 71 ? -0.794 6.445 -5.451 1.00 91.75 71 SER A O 1
ATOM 572 N N . ASP A 1 72 ? 0.258 5.045 -4.059 1.00 89.31 72 ASP A N 1
ATOM 573 C CA . ASP A 1 72 ? 0.567 4.014 -5.048 1.00 89.31 72 ASP A CA 1
ATOM 574 C C . ASP A 1 72 ? -0.510 2.931 -5.175 1.00 89.31 72 ASP A C 1
ATOM 576 O O . ASP A 1 72 ? -0.512 2.221 -6.178 1.00 89.31 72 ASP A O 1
ATOM 580 N N . HIS A 1 73 ? -1.425 2.833 -4.208 1.00 90.06 73 HIS A N 1
ATOM 581 C CA . HIS A 1 73 ? -2.551 1.907 -4.249 1.00 90.06 73 HIS A CA 1
ATOM 582 C C . HIS A 1 73 ? -3.813 2.603 -4.748 1.00 90.06 73 HIS A C 1
ATOM 584 O O . HIS A 1 73 ? -4.219 3.647 -4.239 1.00 90.06 73 HIS A O 1
ATOM 590 N N . ASN A 1 74 ? -4.467 1.995 -5.729 1.00 89.81 74 ASN A N 1
ATOM 591 C CA . ASN A 1 74 ? -5.702 2.491 -6.316 1.00 89.81 74 ASN A CA 1
ATOM 592 C C . ASN A 1 74 ? -6.655 1.332 -6.639 1.00 89.81 74 ASN A C 1
ATOM 594 O O . ASN A 1 74 ? -6.278 0.167 -6.684 1.00 89.81 74 ASN A O 1
ATOM 598 N N . VAL A 1 75 ? -7.925 1.681 -6.835 1.00 92.19 75 VAL A N 1
ATOM 599 C CA . VAL A 1 75 ? -9.038 0.737 -7.058 1.00 92.19 75 VAL A CA 1
ATOM 600 C C . VAL A 1 75 ? -9.366 0.607 -8.552 1.00 92.19 75 VAL A C 1
ATOM 602 O O . VAL A 1 75 ? -10.400 0.084 -8.951 1.00 92.19 75 VAL A O 1
ATOM 605 N N . SER A 1 76 ? -8.503 1.150 -9.410 1.00 90.94 76 SER A N 1
ATOM 606 C CA . SER A 1 76 ? -8.697 1.090 -10.854 1.00 90.94 76 SER A CA 1
ATOM 607 C C . SER A 1 76 ? -8.593 -0.351 -11.340 1.00 90.94 76 SER A C 1
ATOM 609 O O . SER A 1 76 ? -7.721 -1.092 -10.897 1.00 90.94 76 SER A O 1
ATOM 611 N N . VAL A 1 77 ? -9.413 -0.712 -12.325 1.00 90.31 77 VAL A N 1
ATOM 612 C CA . VAL A 1 77 ? -9.360 -2.022 -12.997 1.00 90.31 77 VAL A CA 1
ATOM 613 C C . VAL A 1 77 ? -7.998 -2.264 -13.663 1.00 90.31 77 VAL A C 1
ATOM 615 O O . VAL A 1 77 ? -7.572 -3.400 -13.826 1.00 90.31 77 VAL A O 1
ATOM 618 N N . PHE A 1 78 ? -7.285 -1.194 -14.024 1.00 89.88 78 PHE A N 1
ATOM 619 C CA . PHE A 1 78 ? -5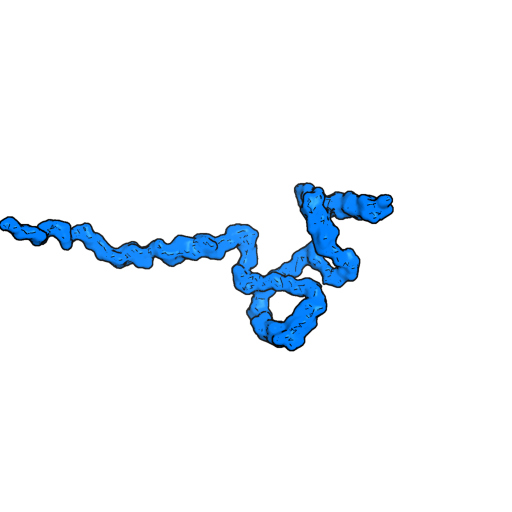.956 -1.274 -14.635 1.00 89.88 78 PHE A CA 1
ATOM 620 C C . PHE A 1 78 ? -4.817 -1.416 -13.617 1.00 89.88 78 PHE A C 1
ATOM 622 O O . PHE A 1 78 ? -3.654 -1.501 -14.014 1.00 89.88 78 PHE A O 1
ATOM 629 N N . HIS A 1 79 ? -5.118 -1.394 -12.317 1.00 90.75 79 HIS A N 1
ATOM 630 C CA . HIS A 1 79 ? -4.105 -1.579 -11.291 1.00 90.75 79 HIS A CA 1
ATOM 631 C C . HIS A 1 79 ? -3.782 -3.052 -11.102 1.00 90.75 79 HIS A C 1
ATOM 633 O O . HIS A 1 79 ? -4.663 -3.869 -10.851 1.00 90.75 79 HIS A O 1
ATOM 639 N N . ASP A 1 80 ? -2.492 -3.360 -11.148 1.00 92.06 80 ASP A N 1
ATOM 640 C CA . ASP A 1 80 ? -1.970 -4.664 -10.782 1.00 92.06 80 ASP A CA 1
ATOM 641 C C . ASP A 1 80 ? -0.904 -4.502 -9.692 1.00 92.06 80 ASP A C 1
ATOM 643 O O . ASP A 1 80 ? 0.102 -3.800 -9.863 1.00 92.06 80 ASP A O 1
ATOM 647 N N . GLU A 1 81 ? -1.132 -5.172 -8.562 1.00 92.12 81 GLU A N 1
ATOM 648 C CA . GLU A 1 81 ? -0.246 -5.153 -7.400 1.00 92.12 81 GLU A CA 1
ATOM 649 C C . GLU A 1 81 ? 1.141 -5.719 -7.743 1.00 92.12 81 GLU A C 1
ATOM 651 O O . GLU A 1 81 ? 2.156 -5.214 -7.250 1.00 92.12 81 GLU A O 1
ATOM 656 N N . LEU A 1 82 ? 1.208 -6.731 -8.618 1.00 93.75 82 LEU A N 1
ATOM 657 C CA . LEU A 1 82 ? 2.469 -7.360 -9.019 1.00 93.75 82 LEU A CA 1
ATOM 658 C C . LEU A 1 82 ? 3.305 -6.407 -9.867 1.00 93.75 82 LEU A C 1
ATOM 660 O O . LEU A 1 82 ? 4.478 -6.178 -9.559 1.00 93.75 82 LEU A O 1
ATOM 664 N N . THR A 1 83 ? 2.686 -5.792 -10.876 1.00 93.75 83 THR A N 1
ATOM 665 C CA . THR A 1 83 ? 3.326 -4.759 -11.698 1.00 93.75 83 THR A CA 1
ATOM 666 C C . THR A 1 83 ? 3.806 -3.584 -10.837 1.00 93.75 83 THR A C 1
ATOM 668 O O . THR A 1 83 ? 4.952 -3.155 -10.967 1.00 93.75 83 THR A O 1
ATOM 671 N N . SER A 1 84 ? 2.992 -3.094 -9.893 1.00 93.94 84 SER A N 1
ATOM 672 C CA . SER A 1 84 ? 3.400 -1.992 -9.007 1.00 93.94 84 SER A CA 1
ATOM 673 C C . SER A 1 84 ? 4.577 -2.373 -8.103 1.00 93.94 84 SER A C 1
ATOM 675 O O . SER A 1 84 ? 5.482 -1.567 -7.874 1.00 93.94 84 SER A O 1
ATOM 677 N N . LYS A 1 85 ? 4.599 -3.609 -7.590 1.00 94.81 85 LYS A N 1
ATOM 678 C CA . LYS A 1 85 ? 5.721 -4.119 -6.795 1.00 94.81 85 LYS A CA 1
ATOM 679 C C . LYS A 1 85 ? 6.988 -4.244 -7.636 1.00 94.81 85 LYS A C 1
ATOM 681 O O . LYS A 1 85 ? 8.064 -3.905 -7.151 1.00 94.81 85 LYS A O 1
ATOM 686 N N . PHE A 1 86 ? 6.862 -4.683 -8.885 1.00 95.56 86 PHE A N 1
ATOM 687 C CA . PHE A 1 86 ? 7.976 -4.754 -9.823 1.00 95.56 86 PHE A CA 1
ATOM 688 C C . PHE A 1 86 ? 8.564 -3.371 -10.115 1.00 95.56 86 PHE A C 1
ATOM 690 O O . PHE A 1 86 ? 9.768 -3.184 -9.955 1.00 95.56 86 PHE A O 1
ATOM 697 N N . ILE A 1 87 ? 7.719 -2.379 -10.413 1.00 95.75 87 ILE A N 1
ATOM 698 C CA . ILE A 1 87 ? 8.143 -0.982 -10.593 1.00 95.75 87 ILE A CA 1
ATOM 699 C C . ILE A 1 87 ? 8.903 -0.483 -9.356 1.00 95.75 87 ILE A C 1
ATOM 701 O O 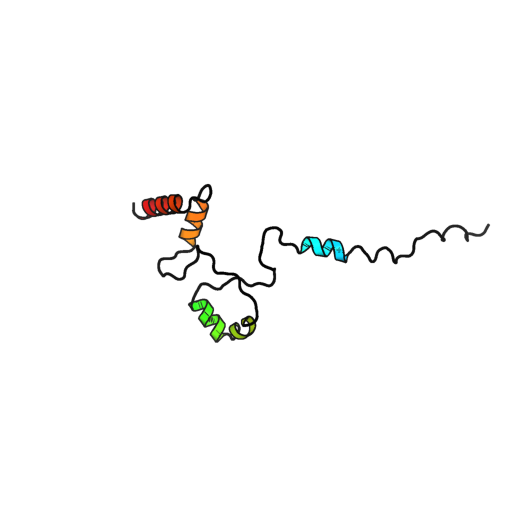. ILE A 1 87 ? 9.966 0.114 -9.496 1.00 95.75 87 ILE A O 1
ATOM 705 N N . ASN A 1 88 ? 8.414 -0.772 -8.145 1.00 95.62 88 ASN A N 1
ATOM 706 C CA . ASN A 1 88 ? 9.086 -0.372 -6.905 1.00 95.62 88 ASN A CA 1
ATOM 707 C C . ASN A 1 88 ? 10.458 -1.043 -6.702 1.00 95.62 88 ASN A C 1
ATOM 709 O O . ASN A 1 88 ? 11.322 -0.439 -6.075 1.00 95.62 88 ASN A O 1
ATOM 713 N N . MET A 1 89 ? 10.666 -2.264 -7.208 1.00 96.25 89 MET A N 1
ATOM 714 C CA . MET A 1 89 ? 11.966 -2.952 -7.148 1.00 96.25 89 MET A CA 1
ATOM 715 C C . MET A 1 89 ? 12.961 -2.414 -8.182 1.00 96.25 89 MET A C 1
ATOM 717 O O . MET A 1 89 ? 14.149 -2.339 -7.892 1.00 96.25 89 MET A O 1
ATOM 721 N N . VAL A 1 90 ? 12.480 -2.043 -9.373 1.00 95.94 90 VAL A N 1
ATOM 722 C CA . VAL A 1 90 ? 13.295 -1.442 -10.446 1.00 95.94 90 VAL A CA 1
ATOM 723 C C . VAL A 1 90 ? 13.631 0.024 -10.144 1.00 95.94 90 VAL A C 1
ATOM 725 O O . VAL A 1 90 ? 14.628 0.552 -10.625 1.00 95.94 90 VAL A O 1
ATOM 728 N N . MET A 1 91 ? 12.799 0.702 -9.353 1.00 96.75 91 MET A N 1
ATOM 729 C CA . MET A 1 91 ? 12.974 2.106 -9.001 1.00 96.75 91 MET A CA 1
ATOM 730 C C . MET A 1 91 ? 14.266 2.364 -8.220 1.00 96.75 91 MET A C 1
ATOM 732 O O . MET A 1 91 ? 14.461 1.878 -7.109 1.00 96.75 91 MET A O 1
ATOM 736 N N . GLU A 1 92 ? 15.085 3.271 -8.748 1.00 96.56 92 GLU A N 1
ATOM 737 C CA . GLU A 1 92 ? 16.290 3.764 -8.086 1.00 96.56 92 GLU A CA 1
ATOM 738 C C . GLU A 1 92 ? 16.102 5.199 -7.586 1.00 96.56 92 GLU A C 1
ATOM 740 O O . GLU A 1 92 ? 15.492 6.034 -8.256 1.00 96.56 92 GLU A O 1
ATOM 745 N N . LYS A 1 93 ? 16.634 5.502 -6.393 1.00 95.62 93 LYS A N 1
ATOM 746 C CA . LYS A 1 93 ? 16.645 6.850 -5.779 1.00 95.62 93 LYS A CA 1
ATOM 747 C C . LYS A 1 93 ? 15.273 7.551 -5.719 1.00 95.62 93 LYS A C 1
ATOM 749 O O . LYS A 1 93 ? 15.201 8.773 -5.656 1.00 95.62 93 LYS A O 1
ATOM 754 N N . GLY A 1 94 ? 14.182 6.784 -5.724 1.00 94.00 94 GLY A N 1
ATOM 755 C CA . GLY A 1 94 ? 12.816 7.316 -5.703 1.00 94.00 94 GLY A CA 1
ATOM 756 C C . GLY A 1 94 ? 12.296 7.822 -7.056 1.00 94.00 94 GLY A C 1
ATOM 757 O O . GLY A 1 94 ? 11.223 8.419 -7.106 1.00 94.00 94 GLY A O 1
ATOM 758 N N . HIS A 1 95 ? 13.006 7.580 -8.162 1.00 96.62 95 HIS A N 1
ATOM 759 C CA . HIS A 1 95 ? 12.586 7.998 -9.502 1.00 96.62 95 HIS A CA 1
ATOM 760 C C . HIS A 1 95 ? 11.523 7.058 -10.098 1.00 96.62 95 HIS A C 1
ATOM 762 O O . HIS A 1 95 ? 11.781 6.296 -11.033 1.00 96.62 95 HIS A O 1
ATOM 768 N N . LYS A 1 96 ? 10.297 7.128 -9.566 1.00 95.19 96 LYS A N 1
ATOM 769 C CA . LYS A 1 96 ? 9.180 6.253 -9.964 1.00 95.19 96 LYS A CA 1
ATOM 770 C C . LYS A 1 96 ? 8.778 6.408 -11.434 1.00 95.19 96 LYS A C 1
ATOM 772 O O . LYS A 1 96 ? 8.459 5.418 -12.088 1.00 95.19 96 LYS A O 1
ATOM 777 N N . GLU A 1 97 ? 8.810 7.629 -11.964 1.00 95.75 97 GLU A N 1
ATOM 778 C CA . GLU A 1 97 ? 8.426 7.910 -13.356 1.00 95.75 97 GLU A CA 1
ATOM 779 C C . GLU A 1 97 ? 9.329 7.192 -14.364 1.00 95.75 97 GLU A C 1
ATOM 781 O O . GLU A 1 97 ? 8.843 6.646 -15.352 1.00 95.75 97 GLU A O 1
ATOM 786 N N . VAL A 1 98 ? 10.638 7.158 -14.097 1.00 96.75 98 VAL A N 1
ATOM 787 C CA . VAL A 1 98 ? 11.623 6.501 -14.967 1.00 96.75 98 VAL A CA 1
ATOM 788 C C . VAL A 1 98 ? 11.410 4.991 -14.949 1.00 96.75 98 VAL A C 1
ATOM 790 O O . VAL A 1 98 ? 11.307 4.377 -16.006 1.00 96.75 98 VAL A O 1
ATOM 793 N N . ALA A 1 99 ? 11.263 4.401 -13.760 1.00 96.44 99 ALA A N 1
ATOM 794 C CA . ALA A 1 99 ? 10.993 2.973 -13.627 1.00 96.44 99 ALA A CA 1
ATOM 795 C C . ALA A 1 99 ? 9.675 2.567 -14.299 1.00 96.44 99 ALA A C 1
ATOM 797 O O . ALA A 1 99 ? 9.632 1.562 -14.999 1.00 96.44 99 ALA A O 1
ATOM 798 N N . THR A 1 100 ? 8.619 3.370 -14.149 1.00 94.94 100 THR A N 1
ATOM 799 C CA . THR A 1 100 ? 7.318 3.088 -14.776 1.00 94.94 100 THR A CA 1
ATOM 800 C C . THR A 1 100 ? 7.441 3.065 -16.298 1.00 94.94 100 THR A C 1
ATOM 802 O O . THR A 1 100 ? 7.046 2.083 -16.919 1.00 94.94 100 THR A O 1
ATOM 805 N N . LYS A 1 101 ? 8.090 4.078 -16.891 1.00 95.88 101 LYS A N 1
ATOM 806 C CA . LYS A 1 101 ? 8.334 4.135 -18.341 1.00 95.88 101 LYS A CA 1
ATOM 807 C C . LYS A 1 101 ? 9.119 2.922 -18.845 1.00 95.88 101 LYS A C 1
ATOM 809 O O . LYS A 1 101 ? 8.767 2.370 -19.878 1.00 95.88 101 LYS A O 1
ATOM 814 N N . LEU A 1 102 ? 10.151 2.490 -18.116 1.00 95.81 102 LEU A N 1
ATOM 815 C CA . LEU A 1 102 ? 10.953 1.314 -18.481 1.00 95.81 102 LEU A CA 1
ATOM 816 C C . LEU A 1 102 ? 10.144 0.011 -18.444 1.00 95.81 102 LEU A C 1
ATOM 818 O O . LEU A 1 102 ? 10.320 -0.855 -19.295 1.00 95.81 102 LEU A O 1
ATOM 822 N N . VAL A 1 103 ? 9.261 -0.150 -17.458 1.00 94.75 103 VAL A N 1
ATOM 823 C CA . VAL A 1 103 ? 8.400 -1.337 -17.370 1.00 94.75 103 VAL A CA 1
ATOM 824 C C . VAL A 1 103 ? 7.349 -1.326 -18.477 1.00 94.75 103 VAL A C 1
ATOM 826 O O . VAL A 1 103 ? 7.080 -2.363 -19.079 1.00 94.75 103 VAL A O 1
ATOM 829 N N . GLU A 1 104 ? 6.775 -0.161 -18.773 1.00 93.38 104 GLU A N 1
ATOM 830 C CA . GLU A 1 104 ? 5.807 0.000 -19.857 1.00 93.38 104 GLU A CA 1
ATOM 831 C C . GLU A 1 104 ? 6.424 -0.322 -21.218 1.00 93.38 104 GLU A C 1
ATOM 833 O O . GLU A 1 104 ? 5.829 -1.094 -21.963 1.00 93.38 104 GLU A O 1
ATOM 838 N N . THR A 1 105 ? 7.627 0.174 -21.533 1.00 94.25 105 THR A N 1
ATOM 839 C CA . THR A 1 105 ? 8.279 -0.144 -22.815 1.00 94.25 105 THR A CA 1
ATOM 840 C C . THR A 1 105 ? 8.486 -1.645 -22.984 1.00 94.25 105 THR A C 1
ATOM 842 O O . THR A 1 105 ? 8.165 -2.183 -24.035 1.00 94.25 105 THR A O 1
ATOM 845 N N . VAL A 1 106 ? 8.950 -2.342 -21.945 1.00 92.50 106 VAL A N 1
ATOM 846 C CA . VAL A 1 106 ? 9.145 -3.802 -21.987 1.00 92.50 106 VAL A CA 1
ATOM 847 C C . VAL A 1 106 ? 7.822 -4.558 -22.130 1.00 92.50 106 VAL A C 1
ATOM 849 O O . VAL A 1 106 ? 7.795 -5.621 -22.733 1.00 92.50 106 VAL A O 1
ATOM 852 N N . LYS A 1 107 ? 6.717 -4.035 -21.593 1.00 85.81 107 LYS A N 1
ATOM 853 C CA . LYS A 1 107 ? 5.410 -4.705 -21.641 1.00 85.81 107 LYS A CA 1
ATOM 854 C C . LYS A 1 107 ? 4.758 -4.674 -23.030 1.00 85.81 107 LYS A C 1
ATOM 856 O O . LYS A 1 107 ? 3.937 -5.540 -23.321 1.00 85.81 107 LYS A O 1
ATOM 861 N N . TYR A 1 108 ? 5.076 -3.672 -23.849 1.00 81.81 108 TYR A N 1
ATOM 862 C CA . TYR A 1 108 ? 4.479 -3.471 -25.177 1.00 81.81 108 TYR A CA 1
ATOM 863 C C . TYR A 1 108 ? 5.405 -3.856 -26.346 1.00 81.81 108 TYR A C 1
ATOM 865 O O . TYR A 1 108 ? 5.015 -3.677 -27.502 1.00 81.81 108 TYR A O 1
ATOM 873 N N . HIS A 1 109 ? 6.602 -4.371 -26.057 1.00 62.78 109 HIS A N 1
ATOM 874 C CA . HIS A 1 109 ? 7.531 -4.962 -27.025 1.00 62.78 109 HIS A CA 1
ATOM 875 C C . HIS A 1 109 ? 7.522 -6.487 -26.915 1.00 62.78 109 HIS A C 1
ATOM 877 O O . HIS A 1 109 ? 7.612 -7.132 -27.983 1.00 62.78 109 HIS A O 1
#

pLDDT: mean 79.37, std 20.27, range [36.47, 96.75]

Radius of gyration: 27.71 Å; chains: 1; bounding box: 53×26×96 Å

Secondary structure (DSSP, 8-state):
--S-SS------GGGGGGSSTTHHHHTT--TT-SS-TTPBPPP--HHHHHHHHHTTHHHHHTTS-BPPPPTT----TT--HHHHHHHHHH--TT-HHHHHHHHHHHH--